Protein AF-A0A1V1P3E1-F1 (afdb_monomer_lite)

Radius of gyration: 27.7 Å; chains: 1; bounding box: 34×56×84 Å

pLDDT: mean 83.75, std 9.68, range [59.44, 94.94]

Structure (mmCIF, N/CA/C/O backbone):
data_AF-A0A1V1P3E1-F1
#
_entry.id   AF-A0A1V1P3E1-F1
#
loop_
_atom_site.group_PDB
_atom_site.id
_atom_site.type_symbol
_atom_site.label_atom_id
_atom_site.label_alt_id
_atom_site.label_comp_id
_atom_site.label_asym_id
_atom_site.label_entity_id
_atom_site.label_seq_id
_atom_site.pdbx_PDB_ins_code
_atom_site.Cartn_x
_atom_site.Cartn_y
_atom_site.Cartn_z
_atom_site.occupancy
_atom_site.B_iso_or_equiv
_atom_site.auth_seq_id
_atom_site.auth_comp_id
_atom_site.auth_asym_id
_atom_site.auth_atom_id
_atom_site.pdbx_PDB_model_num
ATOM 1 N N . MET A 1 1 ? -9.302 41.617 53.243 1.00 61.69 1 MET A N 1
ATOM 2 C CA . MET A 1 1 ? -10.414 41.560 52.264 1.00 61.69 1 MET A CA 1
ATOM 3 C C . MET A 1 1 ? -9.963 41.301 50.817 1.00 61.69 1 MET A C 1
ATOM 5 O O . MET A 1 1 ? -10.710 40.661 50.094 1.00 61.69 1 MET A O 1
ATOM 9 N N . ASN A 1 2 ? -8.766 41.731 50.380 1.00 74.25 2 ASN A N 1
ATOM 10 C CA . ASN A 1 2 ? -8.309 41.530 48.989 1.00 74.25 2 ASN A CA 1
ATOM 11 C C . ASN A 1 2 ? -7.713 40.135 48.710 1.00 74.25 2 ASN A C 1
ATOM 13 O O . ASN A 1 2 ? -8.004 39.560 47.669 1.00 74.25 2 ASN A O 1
ATOM 17 N N . LEU A 1 3 ? -6.963 39.545 49.653 1.00 80.38 3 LEU A N 1
ATOM 18 C CA . LEU A 1 3 ? -6.336 38.221 49.476 1.00 80.38 3 LEU A CA 1
ATOM 19 C C . LEU A 1 3 ? -7.362 37.099 49.225 1.00 80.38 3 LEU A C 1
ATOM 21 O O . LEU A 1 3 ? -7.177 36.268 48.344 1.00 80.38 3 LEU A O 1
ATOM 25 N N . GLN A 1 4 ? -8.485 37.126 49.948 1.00 84.88 4 GLN A N 1
ATOM 26 C CA . GLN A 1 4 ? -9.569 36.153 49.794 1.00 84.88 4 GLN A CA 1
ATOM 27 C C . GLN A 1 4 ? -10.256 36.259 48.419 1.00 84.88 4 GLN A C 1
ATOM 29 O O . GLN A 1 4 ? -10.655 35.246 47.856 1.00 84.88 4 GLN A O 1
ATOM 34 N N . LYS A 1 5 ? -10.343 37.467 47.841 1.00 81.25 5 LYS A N 1
ATOM 35 C CA . LYS A 1 5 ? -10.893 37.683 46.493 1.00 81.25 5 LYS A CA 1
ATOM 36 C C . LYS A 1 5 ? -9.980 37.096 45.415 1.00 81.25 5 LYS A C 1
ATOM 38 O O . LYS A 1 5 ? -10.473 36.408 44.531 1.00 81.25 5 LYS A O 1
ATOM 43 N N . TYR A 1 6 ? -8.665 37.301 45.522 1.00 85.50 6 TYR A N 1
ATOM 44 C CA . TYR A 1 6 ? -7.698 36.684 44.605 1.00 85.50 6 TYR A CA 1
ATOM 45 C C . TYR A 1 6 ? -7.705 35.159 44.708 1.00 85.50 6 TYR A C 1
ATOM 47 O O . TYR A 1 6 ? -7.687 34.490 43.683 1.00 85.50 6 TYR A O 1
ATOM 55 N N . LEU A 1 7 ? -7.814 34.611 45.922 1.00 87.94 7 LEU A N 1
ATOM 56 C CA . LEU A 1 7 ? -7.918 33.167 46.130 1.00 87.94 7 LEU A CA 1
ATOM 57 C C . LEU A 1 7 ? -9.154 32.580 45.427 1.00 87.94 7 LEU A C 1
ATOM 59 O O . LEU A 1 7 ? -9.042 31.575 44.734 1.00 87.94 7 LEU A O 1
ATOM 63 N N . ILE A 1 8 ? -10.314 33.234 45.548 1.00 88.62 8 ILE A N 1
ATOM 64 C CA . ILE A 1 8 ? -11.554 32.808 44.878 1.00 88.62 8 ILE A CA 1
ATOM 65 C C . ILE A 1 8 ? -11.418 32.894 43.353 1.00 88.62 8 ILE A C 1
ATOM 67 O O . ILE A 1 8 ? -11.837 31.977 42.653 1.00 88.62 8 ILE A O 1
ATOM 71 N N . ILE A 1 9 ? -10.803 33.960 42.833 1.00 90.31 9 ILE A N 1
ATOM 72 C CA . ILE A 1 9 ? -10.570 34.122 41.391 1.00 90.31 9 ILE A CA 1
ATOM 73 C C . ILE A 1 9 ? -9.636 33.024 40.868 1.00 90.31 9 ILE A C 1
ATOM 75 O O . ILE A 1 9 ? -9.929 32.417 39.843 1.00 90.31 9 ILE A O 1
ATOM 79 N N . VAL A 1 10 ? -8.551 32.720 41.585 1.00 92.56 10 VAL A N 1
ATOM 80 C CA . VAL A 1 10 ? -7.598 31.669 41.197 1.00 92.56 10 VAL A CA 1
ATOM 81 C C . VAL A 1 10 ? -8.262 30.295 41.211 1.00 92.56 10 VAL A C 1
ATOM 83 O O . VAL A 1 10 ? -8.119 29.552 40.246 1.00 92.56 10 VAL A O 1
ATOM 86 N N . ILE A 1 11 ? -9.037 29.974 42.251 1.00 92.88 11 ILE A N 1
ATOM 87 C CA . ILE A 1 11 ? -9.793 28.715 42.321 1.00 92.88 11 ILE A CA 1
ATOM 88 C C . ILE A 1 11 ? -10.812 28.636 41.177 1.00 92.88 11 ILE A C 1
ATOM 90 O O . ILE A 1 11 ? -10.919 27.599 40.528 1.00 92.88 11 ILE A O 1
ATOM 94 N N . GLY A 1 12 ? -11.517 29.731 40.881 1.00 92.31 12 GLY A N 1
ATOM 95 C CA . GLY A 1 12 ? -12.473 29.799 39.775 1.00 92.31 12 GLY A CA 1
ATOM 96 C C . GLY A 1 12 ? -11.826 29.567 38.407 1.00 92.31 12 GLY A C 1
ATOM 97 O O . GLY A 1 12 ? -12.346 28.788 37.612 1.00 92.31 12 GLY A O 1
ATOM 98 N N . ILE A 1 13 ? -10.661 30.172 38.156 1.00 92.81 13 ILE A N 1
ATOM 99 C CA . ILE A 1 13 ? -9.876 29.952 36.931 1.00 92.81 13 ILE A CA 1
ATOM 100 C C . ILE A 1 13 ? -9.400 28.498 36.848 1.00 92.81 13 ILE A C 1
ATOM 102 O O . ILE A 1 13 ? -9.479 27.887 35.786 1.00 92.81 13 ILE A O 1
ATOM 106 N N . PHE A 1 14 ? -8.944 27.926 37.965 1.00 90.81 14 PHE A N 1
ATOM 107 C CA . PHE A 1 14 ? -8.462 26.546 38.006 1.00 90.81 14 PHE A CA 1
ATOM 108 C C . PHE A 1 14 ? -9.584 25.545 37.699 1.00 90.81 14 PHE A C 1
ATOM 110 O O . PHE A 1 14 ? -9.396 24.627 36.907 1.00 90.81 14 PHE A O 1
ATOM 117 N N . ILE A 1 15 ? -10.779 25.766 38.256 1.00 91.50 15 ILE A N 1
ATOM 118 C CA . ILE A 1 15 ? -11.972 24.965 37.957 1.00 91.50 15 ILE A CA 1
ATOM 119 C C . ILE A 1 15 ? -12.355 25.114 36.478 1.00 91.50 15 ILE A C 1
ATOM 121 O O . ILE A 1 15 ? -12.569 24.112 35.802 1.00 91.50 15 ILE A O 1
ATOM 125 N N . PHE A 1 16 ? -12.381 26.338 35.945 1.00 89.94 16 PHE A N 1
ATOM 126 C CA . PHE A 1 16 ? -12.710 26.587 34.538 1.00 89.94 16 PHE A CA 1
ATOM 127 C C . PHE A 1 16 ? -11.740 25.895 33.562 1.00 89.94 16 PHE A C 1
ATOM 129 O O . PHE A 1 16 ? -12.167 25.320 32.559 1.00 89.94 16 PHE A O 1
ATOM 136 N N . LEU A 1 17 ? -10.442 25.886 33.879 1.00 89.62 17 LEU A N 1
ATOM 137 C CA . LEU A 1 17 ? -9.422 25.197 33.083 1.00 89.62 17 LEU A CA 1
ATOM 138 C C . LEU A 1 17 ? -9.613 23.675 33.084 1.00 89.62 17 LEU A C 1
ATOM 140 O O . LEU A 1 17 ? -9.482 23.053 32.034 1.00 89.62 17 LEU A O 1
ATOM 144 N N . ILE A 1 18 ? -9.977 23.078 34.224 1.00 87.12 18 ILE A N 1
ATOM 145 C CA . ILE A 1 18 ? -10.232 21.631 34.326 1.00 87.12 18 ILE A CA 1
ATOM 146 C C . ILE A 1 18 ? -11.469 21.227 33.510 1.00 87.12 18 ILE A C 1
ATOM 148 O O . ILE A 1 18 ? -11.455 20.195 32.843 1.00 87.12 18 ILE A O 1
ATOM 152 N N . PHE A 1 19 ? -12.523 22.047 33.511 1.00 83.06 19 PHE A N 1
ATOM 153 C CA . PHE A 1 19 ? -13.742 21.776 32.738 1.00 83.06 19 PHE A CA 1
ATOM 154 C C . PHE A 1 19 ? -13.577 21.960 31.221 1.00 83.06 19 PHE A C 1
ATOM 156 O O . PHE A 1 19 ? -14.411 21.472 30.464 1.00 83.06 19 PHE A O 1
ATOM 163 N N . SER A 1 20 ? -12.505 22.616 30.768 1.00 82.50 20 SER A N 1
ATOM 164 C CA . SER A 1 20 ? -12.226 22.831 29.339 1.00 82.50 20 SER A CA 1
ATOM 165 C C . SER A 1 20 ? -11.485 21.661 28.670 1.00 82.50 20 SER A C 1
ATOM 167 O O . SER A 1 20 ? -11.167 21.728 27.482 1.00 82.50 20 SER A O 1
ATOM 169 N N . ILE A 1 21 ? -11.190 20.584 29.406 1.00 81.56 21 ILE A N 1
ATOM 170 C CA . ILE A 1 21 ? -10.506 19.402 28.873 1.00 81.56 21 ILE A CA 1
ATOM 171 C C . ILE A 1 21 ? -11.553 18.484 28.232 1.00 81.56 21 ILE A C 1
ATOM 173 O O . ILE A 1 21 ? -12.147 17.630 28.889 1.00 81.56 21 ILE A O 1
ATOM 177 N N . HIS A 1 22 ? -11.798 18.661 26.935 1.00 78.56 22 HIS A N 1
ATOM 178 C CA . HIS A 1 22 ? -12.644 17.743 26.178 1.00 78.56 22 HIS A CA 1
ATOM 179 C C . HIS A 1 22 ? -11.818 16.556 25.662 1.00 78.56 22 HIS A C 1
ATOM 181 O O . HIS A 1 22 ? -10.767 16.773 25.054 1.00 78.56 22 HIS A O 1
ATOM 187 N N . PRO A 1 23 ? -12.270 15.301 25.856 1.00 78.00 23 PRO A N 1
ATOM 188 C CA . PRO A 1 23 ? -11.652 14.166 25.189 1.00 78.00 23 PRO A CA 1
ATOM 189 C C . PRO A 1 23 ? -11.847 14.320 23.677 1.00 78.00 23 PRO A C 1
ATOM 191 O O . PRO A 1 23 ? -12.972 14.342 23.177 1.00 78.00 23 PRO A O 1
ATOM 194 N N . LEU A 1 24 ? -10.742 14.445 22.945 1.00 72.44 24 LEU A N 1
ATOM 195 C CA . LEU A 1 24 ? -10.741 14.319 21.494 1.00 72.44 24 LEU A CA 1
ATOM 196 C C . LEU A 1 24 ? -10.921 12.836 21.166 1.00 72.44 24 LEU A C 1
ATOM 198 O O . LEU A 1 24 ? -10.003 12.035 21.341 1.00 72.44 24 LEU A O 1
ATOM 202 N N . TYR A 1 25 ? -12.117 12.460 20.721 1.00 72.00 25 TYR A N 1
ATOM 203 C CA . TYR A 1 25 ? -12.367 11.111 20.229 1.00 72.00 25 TYR A CA 1
ATOM 204 C C . TYR A 1 25 ? -11.766 10.979 18.829 1.00 72.00 25 TYR A C 1
ATOM 206 O O . TYR A 1 25 ? -12.351 11.420 17.844 1.00 72.00 25 TYR A O 1
ATOM 214 N N . CYS A 1 26 ? -10.585 10.372 18.740 1.00 69.69 26 CYS A N 1
ATOM 215 C CA . CYS A 1 26 ? -10.115 9.805 17.484 1.00 69.69 26 CYS A CA 1
ATOM 216 C C . CYS A 1 26 ? -10.862 8.482 17.286 1.00 69.69 26 CYS A C 1
ATOM 218 O O . CYS A 1 26 ? -10.589 7.504 17.985 1.00 69.69 26 CYS A O 1
ATOM 220 N N . GLN A 1 27 ? -11.869 8.470 16.413 1.00 76.88 27 GLN A N 1
ATOM 221 C CA . GLN A 1 27 ? -12.607 7.249 16.117 1.00 76.88 27 GLN A CA 1
ATOM 222 C C . GLN A 1 27 ? -11.866 6.464 15.036 1.00 76.88 27 GLN A C 1
ATOM 224 O O . GLN A 1 27 ? -11.811 6.882 13.882 1.00 76.88 27 GLN A O 1
ATOM 229 N N . THR A 1 28 ? -11.324 5.305 15.404 1.00 83.44 28 THR A N 1
ATOM 230 C CA . THR A 1 28 ? -10.814 4.342 14.427 1.00 83.44 28 THR A CA 1
ATOM 231 C C . THR A 1 28 ? -11.993 3.738 13.671 1.00 83.44 28 THR A C 1
ATOM 233 O O . THR A 1 28 ? -12.875 3.125 14.274 1.00 83.44 28 THR A O 1
ATOM 236 N N . ILE A 1 29 ? -12.012 3.914 12.352 1.00 87.94 29 ILE A N 1
ATOM 237 C CA . ILE A 1 29 ? -13.004 3.316 11.454 1.00 87.94 29 ILE A CA 1
ATOM 238 C C . ILE A 1 29 ? -12.330 2.167 10.705 1.00 87.94 29 ILE A C 1
ATOM 240 O O . ILE A 1 29 ? -11.182 2.286 10.279 1.00 87.94 29 ILE A O 1
ATOM 244 N N . GLN A 1 30 ? -13.042 1.051 10.548 1.00 89.88 30 GLN A N 1
ATOM 245 C CA . GLN A 1 30 ? -12.569 -0.111 9.802 1.00 89.88 30 GLN A CA 1
ATOM 246 C C . GLN A 1 30 ? -13.445 -0.334 8.566 1.00 89.88 30 GLN A C 1
ATOM 248 O O . GLN A 1 30 ? -14.665 -0.427 8.680 1.00 89.88 30 GLN A O 1
ATOM 253 N N . GLN A 1 31 ? -12.808 -0.475 7.403 1.00 89.81 31 GLN A N 1
ATOM 254 C CA . GLN A 1 31 ? -13.439 -0.889 6.150 1.00 89.81 31 GLN A CA 1
ATOM 255 C C . GLN A 1 31 ? -12.961 -2.306 5.808 1.00 89.81 31 GLN A C 1
ATOM 257 O O . GLN A 1 31 ? -11.759 -2.563 5.752 1.00 89.81 31 GLN A O 1
ATOM 262 N N . THR A 1 32 ? -13.890 -3.236 5.581 1.00 91.62 32 THR A N 1
ATOM 263 C CA . THR A 1 32 ? -13.574 -4.604 5.145 1.00 91.62 32 THR A CA 1
ATOM 264 C C . THR A 1 32 ? -14.051 -4.795 3.711 1.00 91.62 32 THR A C 1
ATOM 266 O O . THR A 1 32 ? -15.230 -4.619 3.421 1.00 91.62 32 THR A O 1
ATOM 269 N N . ILE A 1 33 ? -13.129 -5.156 2.817 1.00 89.69 33 ILE A N 1
ATOM 270 C CA . ILE A 1 33 ? -13.393 -5.375 1.392 1.00 89.69 33 ILE A CA 1
ATOM 271 C C . ILE A 1 33 ? -13.176 -6.858 1.100 1.00 89.69 33 ILE A C 1
ATOM 273 O O . ILE A 1 33 ? -12.089 -7.383 1.336 1.00 89.69 33 ILE A O 1
ATOM 277 N N . THR A 1 34 ? -14.212 -7.532 0.604 1.00 92.56 34 THR A N 1
ATOM 278 C CA . THR A 1 34 ? -14.106 -8.924 0.146 1.00 92.56 34 THR A CA 1
ATOM 279 C C . THR A 1 34 ? -13.692 -8.919 -1.320 1.00 92.56 34 THR A C 1
ATOM 281 O O . THR A 1 34 ? -14.305 -8.216 -2.119 1.00 92.56 34 THR A O 1
ATOM 284 N N . LEU A 1 35 ? -12.634 -9.659 -1.655 1.00 90.31 35 LEU A N 1
ATOM 285 C CA . LEU A 1 35 ? -12.108 -9.752 -3.016 1.00 90.31 35 LEU A CA 1
ATOM 286 C C . LEU A 1 35 ? -12.591 -11.040 -3.677 1.00 90.31 35 LEU A C 1
ATOM 288 O O . LEU A 1 35 ? -12.497 -12.113 -3.082 1.00 90.31 3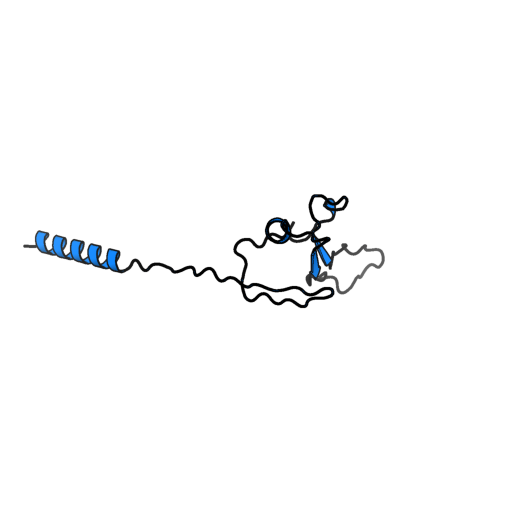5 LEU A O 1
ATOM 292 N N . GLU A 1 36 ? -13.032 -10.931 -4.923 1.00 94.56 36 GLU A N 1
ATOM 293 C CA . GLU A 1 36 ? -13.405 -12.073 -5.757 1.00 94.56 36 GLU A CA 1
ATOM 294 C C . GLU A 1 36 ? -12.242 -12.484 -6.676 1.00 94.56 36 GLU A C 1
ATOM 296 O O . GLU A 1 36 ? -11.371 -11.662 -6.986 1.00 94.56 36 GLU A O 1
ATOM 301 N N . PRO A 1 37 ? -12.189 -13.737 -7.161 1.00 94.12 37 PRO A N 1
ATOM 302 C CA . PRO A 1 37 ? -11.206 -14.135 -8.162 1.00 94.12 37 PRO A CA 1
ATOM 303 C C . PRO A 1 37 ? -11.293 -13.265 -9.427 1.00 94.12 37 PRO A C 1
ATOM 305 O O . PRO A 1 37 ? -12.337 -13.182 -10.070 1.00 94.12 37 PRO A O 1
ATOM 308 N N . GLY A 1 38 ? -10.173 -12.650 -9.815 1.00 93.25 38 GLY A N 1
ATOM 309 C CA . GLY A 1 38 ? -10.081 -11.787 -10.994 1.00 93.25 38 GLY A CA 1
ATOM 310 C C . GLY A 1 38 ? -9.791 -10.326 -10.646 1.00 93.25 38 GLY A C 1
ATOM 311 O O . GLY A 1 38 ? -9.071 -10.029 -9.692 1.00 93.25 38 GLY A O 1
ATOM 312 N N . TRP A 1 39 ? -10.312 -9.410 -11.464 1.00 94.94 39 TRP A N 1
ATOM 313 C CA . TRP A 1 39 ? -10.104 -7.970 -11.300 1.00 94.94 39 TRP A CA 1
ATOM 314 C C . TRP A 1 39 ? -11.118 -7.379 -10.322 1.00 94.94 39 TRP A C 1
ATOM 316 O O . TRP A 1 39 ? -12.322 -7.473 -10.545 1.00 94.94 39 TRP A O 1
ATOM 326 N N . ASN A 1 40 ? -10.619 -6.724 -9.273 1.00 93.75 40 ASN A N 1
ATOM 327 C CA . ASN A 1 40 ? -11.435 -6.034 -8.278 1.00 93.75 40 ASN A CA 1
ATOM 328 C C . ASN A 1 40 ? -11.175 -4.528 -8.370 1.00 93.75 40 ASN A C 1
ATOM 330 O O . ASN A 1 40 ? -10.036 -4.089 -8.209 1.00 93.75 40 ASN A O 1
ATOM 334 N N . ALA A 1 41 ? -12.221 -3.737 -8.611 1.00 94.25 41 ALA A N 1
ATOM 335 C CA . ALA A 1 41 ? -12.158 -2.286 -8.477 1.00 94.25 41 ALA A CA 1
ATOM 336 C C . ALA A 1 41 ? -12.462 -1.917 -7.021 1.00 94.25 41 ALA A C 1
ATOM 338 O O . ALA A 1 41 ? -13.533 -2.238 -6.509 1.00 94.25 41 ALA A O 1
ATOM 339 N N . VAL A 1 42 ? -11.513 -1.266 -6.353 1.00 90.44 42 VAL A N 1
ATOM 340 C CA . VAL A 1 42 ? -11.599 -0.944 -4.925 1.00 90.44 42 VAL A CA 1
ATOM 341 C C . VAL A 1 42 ? -11.468 0.562 -4.735 1.00 90.44 42 VAL A C 1
ATOM 343 O O . VAL A 1 42 ? -10.560 1.180 -5.287 1.00 90.44 42 VAL A O 1
ATOM 346 N N . PHE A 1 43 ? -12.353 1.136 -3.922 1.00 91.75 43 PHE A N 1
ATOM 347 C CA . PHE A 1 43 ? -12.267 2.514 -3.447 1.00 91.75 43 PHE A CA 1
ATOM 348 C C . PHE A 1 43 ? -12.197 2.511 -1.916 1.00 91.75 43 PHE A C 1
ATOM 350 O O . PHE A 1 43 ? -13.019 1.873 -1.252 1.00 91.75 43 PHE A O 1
ATOM 357 N N . LEU A 1 44 ? -11.188 3.186 -1.364 1.00 89.75 44 LEU A N 1
ATOM 358 C CA . LEU A 1 44 ? -10.997 3.308 0.080 1.00 89.75 44 LEU A CA 1
ATOM 359 C C . LEU A 1 44 ? -11.629 4.613 0.561 1.00 89.75 44 LEU A C 1
ATOM 361 O O . LEU A 1 44 ? -11.292 5.683 0.062 1.00 89.75 44 LEU A O 1
ATOM 365 N N . GLU A 1 45 ? -12.525 4.520 1.540 1.00 91.31 45 GLU A N 1
ATOM 366 C CA . GLU A 1 45 ? -13.184 5.686 2.150 1.00 91.31 45 GLU A CA 1
ATOM 367 C C . GLU A 1 45 ? -12.415 6.223 3.364 1.00 91.31 45 GLU A C 1
ATOM 369 O O . GLU A 1 45 ? -12.721 7.294 3.884 1.00 91.31 45 GLU A O 1
ATOM 374 N N . ILE A 1 46 ? -11.418 5.468 3.825 1.00 88.81 46 ILE A N 1
ATOM 375 C CA . ILE A 1 46 ? -10.629 5.763 5.017 1.00 88.81 46 ILE A CA 1
ATOM 376 C C . ILE A 1 46 ? -9.160 5.974 4.663 1.00 88.81 46 ILE A C 1
ATOM 378 O O . ILE A 1 46 ? -8.628 5.344 3.748 1.00 88.81 46 ILE A O 1
ATOM 382 N N . GLU A 1 47 ? -8.488 6.821 5.440 1.00 86.69 47 GLU A N 1
ATOM 383 C CA . GLU A 1 47 ? -7.035 6.949 5.400 1.00 86.69 47 GLU A CA 1
ATOM 384 C C . GLU A 1 47 ? -6.402 5.982 6.420 1.00 86.69 47 GLU A C 1
ATOM 386 O O . GLU A 1 47 ? -6.697 6.072 7.616 1.00 86.69 47 GLU A O 1
ATOM 391 N N . PRO A 1 48 ? -5.546 5.035 5.990 1.00 83.19 48 PRO A N 1
ATOM 392 C CA . PRO A 1 48 ? -4.871 4.127 6.910 1.00 83.19 48 PRO A CA 1
ATOM 393 C C . PRO A 1 48 ? -3.868 4.866 7.7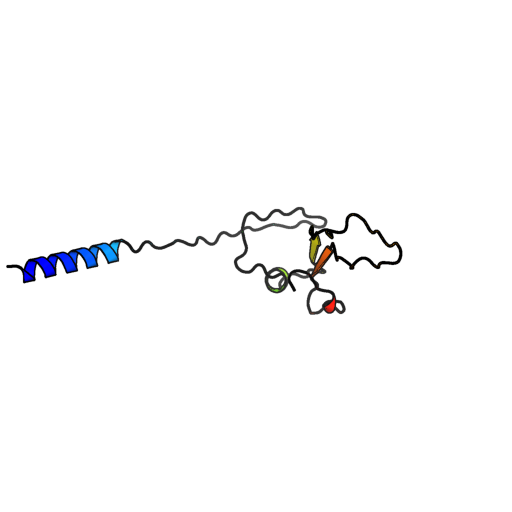99 1.00 83.19 48 PRO A C 1
ATOM 395 O O . PRO A 1 48 ? -3.040 5.629 7.308 1.00 83.19 48 PRO A O 1
ATOM 398 N N . GLN A 1 49 ? -3.854 4.551 9.099 1.00 84.12 49 GLN A N 1
ATOM 399 C CA . GLN A 1 49 ? -2.871 5.108 10.041 1.00 84.12 49 GLN A CA 1
ATOM 400 C C . GLN A 1 49 ? -1.418 4.781 9.645 1.00 84.12 49 GLN A C 1
ATOM 402 O O . GLN A 1 49 ? -0.515 5.581 9.875 1.00 84.12 49 GLN A O 1
ATOM 407 N N . ASN A 1 50 ? -1.186 3.603 9.057 1.00 85.50 50 ASN A N 1
ATOM 408 C CA . ASN A 1 50 ? 0.071 3.260 8.401 1.00 85.50 50 ASN A CA 1
ATOM 409 C C . ASN A 1 50 ? -0.218 2.987 6.925 1.00 85.50 50 ASN A C 1
ATOM 411 O O . ASN A 1 50 ? -0.876 2.004 6.587 1.00 85.50 50 ASN A O 1
ATOM 415 N N . ASN A 1 51 ? 0.273 3.874 6.067 1.00 86.56 51 ASN 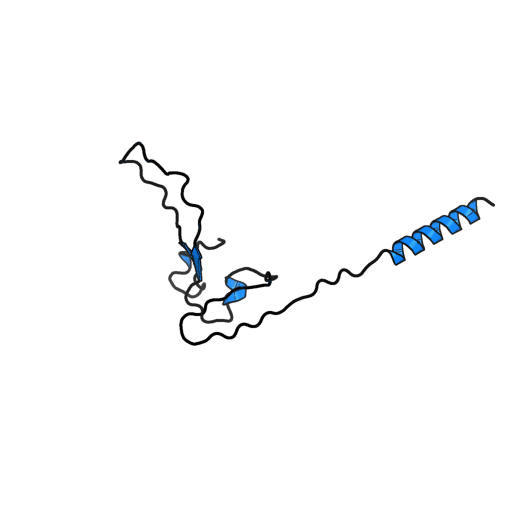A N 1
ATOM 416 C CA . ASN A 1 51 ? 0.036 3.872 4.627 1.00 86.56 51 ASN A CA 1
ATOM 417 C C . ASN A 1 51 ? 1.220 3.309 3.818 1.00 86.56 51 ASN A C 1
ATOM 419 O O . ASN A 1 51 ? 1.248 3.429 2.594 1.00 86.56 51 ASN A O 1
ATOM 423 N N . THR A 1 52 ? 2.201 2.678 4.472 1.00 88.38 52 THR A N 1
ATOM 424 C CA . THR A 1 52 ? 3.341 2.081 3.765 1.00 88.38 52 THR A CA 1
ATOM 425 C C . THR A 1 52 ? 2.944 0.765 3.097 1.00 88.38 52 THR A C 1
ATOM 427 O O . THR A 1 52 ? 2.290 -0.091 3.702 1.00 88.38 52 THR A O 1
ATOM 430 N N . CYS A 1 53 ? 3.391 0.564 1.852 1.00 88.44 53 CYS A N 1
ATOM 431 C CA . CYS A 1 53 ? 3.110 -0.660 1.094 1.00 88.44 53 CYS A CA 1
ATOM 432 C C . CYS A 1 53 ? 3.573 -1.911 1.856 1.00 88.44 53 CYS A C 1
ATOM 434 O O . CYS A 1 53 ? 2.839 -2.891 1.951 1.00 88.44 53 CYS A O 1
ATOM 436 N N . THR A 1 54 ? 4.756 -1.853 2.472 1.00 87.38 54 THR A 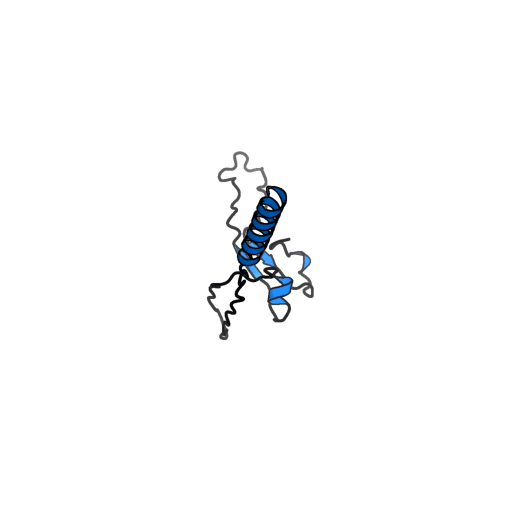N 1
ATOM 437 C CA . THR A 1 54 ? 5.305 -2.972 3.242 1.00 87.38 54 THR A CA 1
ATOM 438 C C . THR A 1 54 ? 4.415 -3.351 4.422 1.00 87.38 54 THR A C 1
ATOM 440 O O . THR A 1 54 ? 4.174 -4.535 4.624 1.00 87.38 54 THR A O 1
ATOM 443 N N . THR A 1 55 ? 3.886 -2.394 5.194 1.00 88.12 55 THR A N 1
ATOM 444 C CA . THR A 1 55 ? 2.990 -2.739 6.310 1.00 88.12 55 THR A CA 1
ATOM 445 C C . THR A 1 55 ? 1.641 -3.263 5.818 1.00 88.12 55 THR A C 1
ATOM 447 O O . THR A 1 55 ? 1.162 -4.261 6.349 1.00 88.12 55 THR A O 1
ATOM 450 N N . ILE A 1 56 ? 1.040 -2.630 4.805 1.00 87.25 56 ILE A N 1
ATOM 451 C CA . ILE A 1 56 ? -0.300 -3.001 4.323 1.00 87.25 56 ILE A CA 1
ATOM 452 C C . ILE A 1 56 ? -0.299 -4.383 3.657 1.00 87.25 56 ILE A C 1
ATOM 454 O O . ILE A 1 56 ? -1.210 -5.178 3.887 1.00 87.25 56 ILE A O 1
ATOM 458 N N . PHE A 1 57 ? 0.711 -4.675 2.832 1.00 87.50 57 PHE A N 1
ATOM 459 C CA . PHE A 1 57 ? 0.709 -5.854 1.965 1.00 87.50 57 PHE A CA 1
ATOM 460 C C . PHE A 1 57 ? 1.525 -7.037 2.489 1.00 87.50 57 PHE A C 1
ATOM 462 O O . PHE A 1 57 ? 1.326 -8.134 1.988 1.00 87.50 57 PHE A O 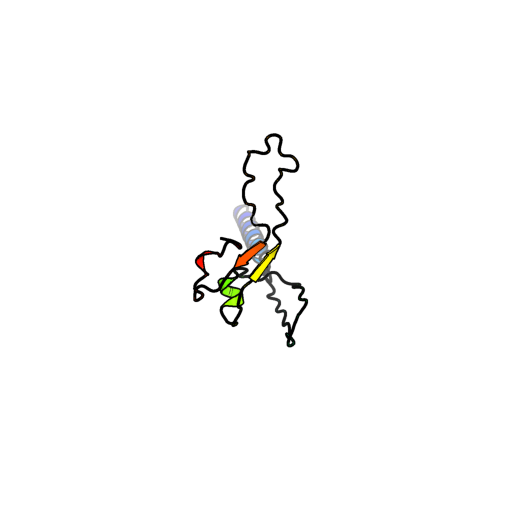1
ATOM 469 N N . SER A 1 58 ? 2.377 -6.868 3.510 1.00 83.50 58 SER A N 1
ATOM 470 C CA . SER A 1 58 ? 3.129 -7.972 4.141 1.00 83.50 58 SER A CA 1
ATOM 471 C C . SER A 1 58 ? 2.288 -9.211 4.513 1.00 83.50 58 SER A C 1
ATOM 473 O O . SER A 1 58 ? 2.738 -10.322 4.232 1.00 83.50 58 SER A O 1
ATOM 475 N N . PRO A 1 59 ? 1.065 -9.090 5.076 1.00 85.75 59 PRO A N 1
ATOM 476 C CA . PRO A 1 59 ? 0.273 -10.273 5.420 1.00 85.75 59 PRO A CA 1
ATOM 477 C C . PRO A 1 59 ? -0.361 -10.981 4.210 1.00 85.75 59 PRO A C 1
ATOM 479 O O . PRO A 1 59 ? -0.950 -12.048 4.380 1.00 85.75 59 PRO A O 1
ATOM 482 N N . TYR A 1 60 ? -0.269 -10.417 3.003 1.00 86.69 60 TYR A N 1
ATOM 483 C CA . TYR A 1 60 ? -0.918 -10.937 1.802 1.00 86.69 60 TYR A CA 1
ATOM 484 C C . TYR A 1 60 ? 0.116 -11.338 0.737 1.00 86.69 60 TYR A C 1
ATOM 486 O O . TYR A 1 60 ? 1.140 -10.674 0.582 1.00 86.69 60 TYR A O 1
ATOM 494 N N . PRO A 1 61 ? -0.143 -12.379 -0.075 1.00 88.62 61 PRO A N 1
ATOM 495 C CA . PRO A 1 61 ? 0.771 -12.824 -1.128 1.00 88.62 61 PRO A CA 1
ATOM 496 C C . PRO A 1 61 ? 0.705 -11.916 -2.374 1.00 88.62 61 PRO A C 1
ATOM 498 O O . PRO A 1 61 ? 0.453 -12.374 -3.490 1.00 88.62 61 PRO A O 1
ATOM 501 N N . VAL A 1 62 ? 0.908 -10.609 -2.199 1.00 90.69 62 VAL A N 1
ATOM 502 C CA . VAL A 1 62 ? 0.879 -9.623 -3.287 1.00 90.69 62 VAL A CA 1
ATOM 503 C C . VAL A 1 62 ? 2.126 -9.775 -4.155 1.00 90.69 62 VAL A C 1
ATOM 505 O O . VAL A 1 62 ? 3.247 -9.818 -3.658 1.00 90.69 62 VAL A O 1
ATOM 508 N N . ALA A 1 63 ? 1.945 -9.853 -5.475 1.00 91.94 63 ALA A N 1
ATOM 509 C CA . ALA A 1 63 ? 3.064 -9.978 -6.409 1.00 91.94 63 ALA A CA 1
ATOM 510 C C . ALA A 1 63 ? 3.788 -8.641 -6.644 1.00 91.94 63 ALA A C 1
ATOM 512 O O . ALA A 1 63 ? 5.017 -8.602 -6.675 1.00 91.94 63 ALA A O 1
ATOM 513 N N . SER A 1 64 ? 3.021 -7.562 -6.813 1.00 92.38 64 SER A N 1
ATOM 514 C CA . SER A 1 64 ? 3.516 -6.206 -7.053 1.00 92.38 64 SER A CA 1
ATOM 515 C C . SER A 1 64 ? 2.384 -5.192 -6.907 1.00 92.38 64 SER A C 1
ATOM 517 O O . SER A 1 64 ? 1.229 -5.530 -7.167 1.00 92.38 64 SER A O 1
ATOM 519 N N . VAL A 1 65 ? 2.723 -3.950 -6.583 1.00 92.44 65 VAL A N 1
ATOM 520 C CA . VAL A 1 65 ? 1.793 -2.812 -6.535 1.00 92.44 65 VAL A CA 1
ATOM 521 C C . VAL A 1 65 ? 2.270 -1.762 -7.520 1.00 92.44 65 VAL A C 1
ATOM 523 O O . VAL A 1 65 ? 3.467 -1.514 -7.615 1.00 92.44 65 VAL A O 1
ATOM 526 N N . TRP A 1 66 ? 1.339 -1.185 -8.273 1.00 92.38 66 TRP A N 1
ATOM 527 C CA . TRP A 1 66 ? 1.627 -0.235 -9.340 1.00 92.38 66 TRP A CA 1
ATOM 528 C C . TRP A 1 66 ? 0.743 0.986 -9.136 1.00 92.38 66 TRP A C 1
ATOM 530 O O . TRP A 1 66 ? -0.450 0.845 -8.873 1.00 92.38 66 TRP A O 1
ATOM 540 N N . THR A 1 67 ? 1.311 2.176 -9.269 1.00 90.50 67 THR A N 1
ATOM 541 C CA . THR A 1 67 ? 0.533 3.410 -9.319 1.00 90.50 67 THR A CA 1
ATOM 542 C C . THR A 1 67 ? 0.980 4.257 -10.491 1.00 90.50 67 THR A C 1
ATOM 544 O O . THR A 1 67 ? 2.164 4.320 -10.832 1.00 90.50 67 THR A O 1
ATOM 547 N N . TRP A 1 68 ? 0.003 4.902 -11.111 1.00 87.62 68 TRP A N 1
ATOM 548 C CA . TRP A 1 68 ? 0.265 5.895 -12.128 1.00 87.62 68 TRP A CA 1
ATOM 549 C C . TRP A 1 68 ? 0.802 7.159 -11.461 1.00 87.62 68 TRP A C 1
ATOM 551 O O . TRP A 1 68 ? 0.179 7.704 -10.549 1.00 87.62 68 TRP A O 1
ATOM 561 N N . ASN A 1 69 ? 1.951 7.635 -11.923 1.00 85.50 69 ASN A N 1
ATOM 562 C CA . ASN A 1 69 ? 2.543 8.892 -11.511 1.00 85.50 69 ASN A CA 1
ATOM 563 C C . ASN A 1 69 ? 2.244 9.962 -12.569 1.00 85.50 69 ASN A C 1
ATOM 565 O O . ASN A 1 69 ? 2.940 10.041 -13.582 1.00 85.50 69 ASN A O 1
ATOM 569 N N . PRO A 1 70 ? 1.236 10.824 -12.339 1.00 72.56 70 PRO A N 1
ATOM 570 C CA . PRO A 1 70 ? 0.843 11.852 -13.293 1.00 72.56 70 PRO A CA 1
ATOM 571 C C . PRO A 1 70 ? 1.834 13.017 -13.361 1.00 72.56 70 PRO A C 1
ATOM 573 O O . PRO A 1 70 ? 1.560 13.974 -14.079 1.00 72.56 70 PRO A O 1
ATOM 576 N N . LYS A 1 71 ? 2.970 12.978 -12.639 1.00 64.81 71 LYS A N 1
ATOM 577 C CA . LYS A 1 71 ? 4.083 13.915 -12.850 1.00 64.81 71 LYS A CA 1
ATOM 578 C C . LYS A 1 71 ? 4.759 13.590 -14.182 1.00 64.81 71 LYS A C 1
ATOM 580 O O . LYS A 1 71 ? 5.865 13.063 -14.246 1.00 64.81 71 LYS A O 1
ATOM 585 N N . THR A 1 72 ? 4.037 13.894 -15.250 1.00 59.66 72 THR A N 1
ATOM 586 C CA . THR A 1 72 ? 4.531 14.011 -16.608 1.00 59.66 72 THR A CA 1
ATOM 587 C C . THR A 1 72 ? 5.680 15.004 -16.601 1.00 59.66 72 THR A C 1
ATOM 589 O O . THR A 1 72 ? 5.596 16.055 -15.961 1.00 59.66 72 THR A O 1
ATOM 592 N N . SER A 1 73 ? 6.765 14.653 -17.283 1.00 61.41 73 SER A N 1
ATOM 593 C CA . SER A 1 73 ? 7.851 15.585 -17.565 1.00 61.41 73 SER A CA 1
ATOM 594 C C . SER A 1 73 ? 7.285 16.950 -17.985 1.00 61.41 73 SER A C 1
ATOM 596 O O . SER A 1 73 ? 6.354 16.973 -18.791 1.00 61.41 73 SER A O 1
ATOM 598 N N . PRO A 1 74 ? 7.824 18.084 -17.503 1.00 59.44 74 PRO A N 1
ATOM 599 C CA . PRO A 1 74 ? 7.461 19.394 -18.045 1.00 59.44 74 PRO A CA 1
ATOM 600 C C . PRO A 1 74 ? 7.939 19.576 -19.499 1.00 59.44 74 PRO A C 1
ATOM 602 O O . PRO A 1 74 ? 7.656 20.599 -20.118 1.00 59.44 74 PRO A O 1
ATOM 605 N N . VAL A 1 75 ? 8.697 18.615 -20.043 1.00 62.88 75 VAL A N 1
ATOM 606 C CA . VAL A 1 75 ? 9.233 18.652 -21.402 1.00 62.88 75 VAL A CA 1
ATOM 607 C C . VAL A 1 75 ? 8.150 18.229 -22.396 1.00 62.88 75 VAL A C 1
ATOM 609 O O . VAL A 1 75 ? 7.988 17.054 -22.709 1.00 62.88 75 VAL A O 1
ATOM 612 N N . GLU A 1 76 ? 7.403 19.209 -22.900 1.00 61.91 76 GLU A N 1
ATOM 613 C CA . GLU A 1 76 ? 6.448 19.021 -24.003 1.00 61.91 76 GLU A CA 1
ATOM 614 C C . GLU A 1 76 ? 7.120 19.134 -25.386 1.00 61.91 76 GLU A C 1
ATOM 616 O O . GLU A 1 76 ? 6.599 18.617 -26.373 1.00 61.91 76 GLU A O 1
ATOM 621 N N . TYR A 1 77 ? 8.291 19.784 -25.461 1.00 66.31 77 TYR A N 1
ATOM 622 C CA . TYR A 1 77 ? 9.024 20.035 -26.704 1.00 66.31 77 TYR A CA 1
ATOM 623 C C . TYR A 1 77 ? 10.531 19.873 -26.505 1.00 66.31 77 TYR A C 1
ATOM 625 O O . TYR A 1 77 ? 11.106 20.442 -25.579 1.00 66.31 77 TYR A O 1
ATOM 633 N N . ILE A 1 78 ? 11.171 19.145 -27.420 1.00 68.94 78 ILE A N 1
ATOM 634 C CA . ILE A 1 78 ? 12.624 18.963 -27.474 1.00 68.94 78 ILE A CA 1
ATOM 635 C C . ILE A 1 78 ? 13.144 19.795 -28.645 1.00 68.94 78 ILE A C 1
ATOM 637 O O . ILE A 1 78 ? 12.670 19.639 -29.770 1.00 68.94 78 ILE A O 1
ATOM 641 N N . GLN A 1 79 ? 14.088 20.703 -28.392 1.00 76.62 79 GLN A N 1
ATOM 642 C CA . GLN A 1 79 ? 14.693 21.515 -29.457 1.00 76.62 79 GLN A CA 1
ATOM 643 C C . GLN A 1 79 ? 15.832 20.778 -30.162 1.00 76.62 79 GLN A C 1
ATOM 645 O O . GLN A 1 79 ? 16.049 20.978 -31.356 1.00 76.62 79 GLN A O 1
ATOM 650 N N . ASN A 1 80 ? 16.548 19.924 -29.428 1.00 80.44 80 ASN A N 1
ATOM 651 C CA . ASN A 1 80 ? 17.636 19.119 -29.952 1.00 80.44 80 ASN A CA 1
ATOM 652 C C . ASN A 1 80 ? 17.216 17.638 -30.012 1.00 80.44 80 ASN A C 1
ATOM 654 O O . ASN A 1 80 ? 17.042 17.024 -28.964 1.00 80.44 80 ASN A O 1
ATOM 658 N N . PRO A 1 81 ? 17.081 17.030 -31.202 1.00 74.25 81 PRO A N 1
ATOM 659 C CA . PRO A 1 81 ? 16.723 15.617 -31.327 1.00 74.25 81 PRO A CA 1
ATOM 660 C C . PRO A 1 81 ? 17.801 14.652 -30.799 1.00 74.25 81 PRO A C 1
ATOM 662 O O . PRO A 1 81 ? 17.512 13.471 -30.630 1.00 74.25 81 PRO A O 1
ATOM 665 N N . GLU A 1 82 ? 19.024 15.126 -30.541 1.00 83.50 82 GLU A N 1
ATOM 666 C CA . GLU A 1 82 ? 20.087 14.334 -29.905 1.00 83.50 82 GLU A CA 1
ATOM 667 C C . GLU A 1 82 ? 20.044 14.391 -28.367 1.00 83.50 82 GLU A C 1
ATOM 669 O O . GLU A 1 82 ? 20.796 13.683 -27.697 1.00 83.50 82 GLU A O 1
ATOM 674 N N . GLU A 1 83 ? 19.179 15.225 -27.786 1.00 78.56 83 GLU A N 1
ATOM 675 C CA . GLU A 1 83 ? 19.016 15.322 -26.338 1.00 78.56 83 GLU A CA 1
ATOM 676 C C . GLU A 1 83 ? 18.201 14.134 -25.813 1.00 78.56 83 GLU A C 1
ATOM 678 O O . GLU A 1 83 ? 17.036 13.938 -26.166 1.00 78.56 83 GLU A O 1
ATOM 683 N N . LEU A 1 84 ? 18.823 13.326 -24.952 1.00 69.06 84 LEU A N 1
ATOM 684 C CA . LEU A 1 84 ? 18.132 12.245 -24.260 1.00 69.06 84 LEU A CA 1
ATOM 685 C C . LEU A 1 84 ? 17.178 12.843 -23.227 1.00 69.06 84 LEU A C 1
ATOM 687 O O . LEU A 1 84 ? 17.605 13.528 -22.296 1.00 69.06 84 LEU A O 1
ATOM 691 N N . LEU A 1 85 ? 15.887 12.550 -23.378 1.00 66.81 85 LEU A N 1
ATOM 692 C CA . LEU A 1 85 ? 14.906 12.882 -22.357 1.00 66.81 85 LEU A CA 1
ATOM 693 C C . LEU A 1 85 ? 15.245 12.147 -21.054 1.00 66.81 85 LEU A C 1
ATOM 695 O O . LEU A 1 85 ? 15.603 10.966 -21.101 1.00 66.81 85 LEU A O 1
ATOM 699 N N . PRO A 1 86 ? 15.085 12.798 -19.890 1.00 66.31 86 PRO A N 1
ATOM 700 C CA . PRO A 1 86 ? 15.133 12.083 -18.630 1.00 66.31 86 PRO A CA 1
ATOM 701 C C . PRO A 1 86 ? 14.079 10.972 -18.648 1.00 66.31 86 PRO A C 1
ATOM 703 O O . PRO A 1 86 ? 12.911 11.219 -18.966 1.00 66.31 86 PRO A O 1
ATOM 706 N N . GLU A 1 87 ? 14.480 9.747 -18.307 1.00 63.75 87 GLU A N 1
ATOM 707 C CA . GLU A 1 87 ? 13.528 8.666 -18.072 1.00 63.75 87 GLU A CA 1
ATOM 708 C C . GLU A 1 87 ? 12.653 9.059 -16.879 1.00 63.75 87 GLU A C 1
ATOM 710 O O . GLU A 1 87 ? 13.092 9.100 -15.730 1.00 63.75 87 GLU A O 1
ATOM 715 N N . HIS A 1 88 ? 11.402 9.406 -17.159 1.00 64.50 88 HIS A N 1
ATOM 716 C CA . HIS A 1 88 ? 10.397 9.586 -16.128 1.00 64.50 88 HIS A CA 1
ATOM 717 C C . HIS A 1 88 ? 9.615 8.288 -16.017 1.00 64.50 88 HIS A C 1
ATOM 719 O O . HIS A 1 88 ? 8.821 7.954 -16.897 1.00 64.50 88 HIS A O 1
ATOM 725 N N . GLU A 1 89 ? 9.839 7.551 -14.932 1.00 73.00 89 GLU A N 1
ATOM 726 C CA . GLU A 1 89 ? 9.065 6.354 -14.628 1.00 73.00 89 GLU A CA 1
ATOM 727 C C . GLU A 1 89 ? 7.620 6.763 -14.315 1.00 73.00 89 GLU A C 1
ATOM 729 O O . GLU A 1 89 ? 7.270 7.177 -13.208 1.00 73.00 89 GLU A O 1
ATOM 734 N N . GLN A 1 90 ? 6.775 6.706 -15.347 1.00 82.12 90 GLN A N 1
ATOM 735 C CA . GLN A 1 90 ? 5.365 7.075 -15.239 1.00 82.12 90 GLN A CA 1
ATOM 736 C C . GLN A 1 90 ? 4.580 6.071 -14.388 1.00 82.12 90 GLN A C 1
ATOM 738 O O . GLN A 1 90 ? 3.543 6.401 -13.821 1.00 82.12 90 GLN A O 1
ATOM 743 N N . TRP A 1 91 ? 5.079 4.841 -14.285 1.00 87.00 91 TRP A N 1
ATOM 744 C CA . TRP A 1 91 ? 4.561 3.826 -13.384 1.00 87.00 91 TRP A CA 1
ATOM 745 C C . TRP A 1 91 ? 5.527 3.652 -12.231 1.00 87.00 91 TRP A C 1
ATOM 747 O O . TRP A 1 91 ? 6.666 3.229 -12.419 1.00 87.00 91 TRP A O 1
ATOM 757 N N . LEU A 1 92 ? 5.048 3.953 -11.032 1.00 90.62 92 LEU A N 1
ATOM 758 C CA . LEU A 1 92 ? 5.769 3.612 -9.823 1.00 90.62 92 LEU A CA 1
ATOM 759 C C . LEU A 1 92 ? 5.349 2.216 -9.392 1.00 90.62 92 LEU A C 1
ATOM 761 O O . LEU A 1 92 ? 4.166 1.871 -9.414 1.00 90.62 92 LEU A O 1
ATOM 765 N N . THR A 1 93 ? 6.323 1.420 -8.991 1.00 92.38 93 THR A N 1
ATOM 766 C CA . THR A 1 93 ? 6.164 0.023 -8.634 1.00 92.38 93 THR A CA 1
ATOM 767 C C . THR A 1 93 ? 6.733 -0.251 -7.252 1.00 92.38 93 THR A C 1
ATOM 769 O O . THR A 1 93 ? 7.756 0.300 -6.844 1.00 92.38 93 THR A O 1
ATOM 772 N N . TRP A 1 94 ? 6.051 -1.124 -6.523 1.00 93.25 94 TRP A N 1
ATOM 773 C CA . TRP A 1 94 ? 6.541 -1.739 -5.301 1.00 93.25 94 TRP A CA 1
ATOM 774 C C . TRP A 1 94 ? 6.519 -3.252 -5.463 1.00 93.25 94 TRP A C 1
ATOM 776 O O . TRP A 1 94 ? 5.534 -3.829 -5.937 1.00 93.25 94 TRP A O 1
ATOM 786 N N . TYR A 1 95 ? 7.606 -3.886 -5.040 1.00 92.88 95 TYR A N 1
ATOM 787 C CA . TYR A 1 95 ? 7.750 -5.332 -5.001 1.00 92.88 95 TYR A CA 1
ATOM 788 C C . TYR A 1 95 ? 8.048 -5.782 -3.566 1.00 92.88 95 TYR A C 1
ATOM 790 O O . TYR A 1 95 ? 8.789 -5.100 -2.853 1.00 92.88 95 TYR A O 1
ATOM 798 N N . PRO A 1 96 ? 7.540 -6.952 -3.138 1.00 92.44 96 PRO A N 1
ATOM 799 C CA . PRO A 1 96 ? 7.902 -7.519 -1.846 1.00 92.44 96 PRO A CA 1
ATOM 800 C C . PRO A 1 96 ? 9.423 -7.728 -1.717 1.00 92.44 96 PRO A C 1
ATOM 802 O O . PRO A 1 96 ? 10.045 -8.167 -2.690 1.00 92.44 96 PRO A O 1
ATOM 805 N N . PRO A 1 97 ? 10.021 -7.513 -0.526 1.00 89.31 97 PRO A N 1
ATOM 806 C CA . PRO A 1 97 ? 11.471 -7.632 -0.313 1.00 89.31 97 PRO A CA 1
ATOM 807 C C . PRO A 1 97 ? 12.059 -9.005 -0.664 1.00 89.31 97 PRO A C 1
ATOM 809 O O . PRO A 1 97 ? 13.228 -9.110 -1.016 1.00 89.31 97 PRO A O 1
ATOM 812 N N . GLU A 1 98 ? 11.249 -10.060 -0.582 1.00 89.25 98 GLU A N 1
ATOM 813 C CA . GLU A 1 98 ? 11.658 -11.441 -0.860 1.00 89.25 98 GLU A CA 1
ATOM 814 C C . GLU A 1 98 ? 11.806 -11.743 -2.362 1.00 89.25 98 GLU A C 1
ATOM 816 O O . GLU A 1 98 ? 12.300 -12.803 -2.748 1.00 89.25 98 GLU A O 1
ATOM 821 N N . ARG A 1 99 ? 11.358 -10.838 -3.245 1.00 88.75 99 ARG A N 1
ATOM 822 C CA . ARG A 1 99 ? 11.411 -11.045 -4.697 1.00 88.75 99 ARG A CA 1
ATOM 823 C C . ARG A 1 99 ? 12.781 -10.640 -5.263 1.00 88.75 99 ARG A C 1
ATOM 825 O O . ARG A 1 99 ? 13.300 -9.588 -4.897 1.00 88.75 99 ARG A O 1
ATOM 832 N N . PRO A 1 100 ? 13.319 -11.363 -6.268 1.00 91.88 100 PRO A N 1
ATOM 833 C CA . PRO A 1 100 ? 14.593 -11.014 -6.913 1.00 91.88 100 PRO A CA 1
ATOM 834 C C . PRO A 1 100 ? 14.654 -9.594 -7.492 1.00 91.88 100 PRO A C 1
ATOM 836 O O . PRO A 1 100 ? 15.729 -9.018 -7.600 1.00 91.88 100 PRO A O 1
ATOM 839 N N . TYR A 1 101 ? 13.504 -9.027 -7.865 1.00 88.25 101 TYR A N 1
ATOM 840 C CA . TYR A 1 101 ? 13.393 -7.697 -8.469 1.00 88.25 101 TYR A CA 1
ATOM 841 C C . TYR A 1 101 ? 12.999 -6.602 -7.467 1.00 88.25 101 TYR A C 1
ATOM 843 O O . TYR A 1 101 ? 12.647 -5.505 -7.890 1.00 88.25 101 TYR A O 1
ATOM 851 N N . ALA A 1 102 ? 13.072 -6.869 -6.155 1.00 89.62 102 ALA A N 1
ATOM 852 C CA . ALA A 1 10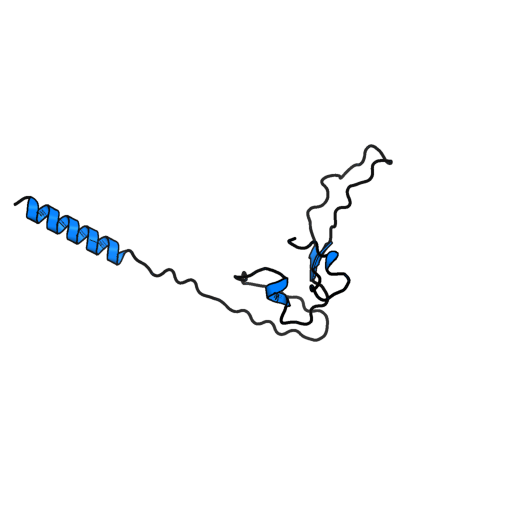2 ? 12.730 -5.901 -5.108 1.00 89.62 102 ALA A CA 1
ATOM 853 C C . ALA A 1 102 ? 13.476 -4.563 -5.251 1.00 89.62 102 ALA A C 1
ATOM 855 O O . ALA A 1 102 ? 12.910 -3.507 -4.973 1.00 89.62 102 ALA A O 1
ATOM 856 N N . TYR A 1 103 ? 14.707 -4.610 -5.771 1.00 89.69 103 TYR A N 1
ATOM 857 C CA . TYR A 1 103 ? 15.559 -3.449 -6.044 1.00 89.69 103 TYR A CA 1
ATOM 858 C C . TYR A 1 103 ? 14.995 -2.471 -7.090 1.00 89.69 103 TYR A C 1
ATOM 860 O O . TYR A 1 103 ? 15.511 -1.368 -7.211 1.00 89.69 103 TYR A O 1
ATOM 868 N N . LYS A 1 104 ? 13.962 -2.859 -7.852 1.00 88.69 104 LYS A N 1
ATOM 869 C CA . LYS A 1 104 ? 13.261 -1.983 -8.806 1.00 88.69 104 LYS A CA 1
ATOM 870 C C . LYS A 1 104 ? 12.127 -1.175 -8.166 1.00 88.69 104 LYS A C 1
ATOM 872 O O . LYS A 1 104 ? 11.412 -0.471 -8.869 1.00 88.69 104 LYS A O 1
ATOM 877 N N . THR A 1 105 ? 11.918 -1.315 -6.858 1.00 90.25 105 THR A N 1
ATOM 878 C CA . THR A 1 105 ? 10.902 -0.547 -6.137 1.00 90.25 105 THR A CA 1
ATOM 879 C C . THR A 1 105 ? 11.271 0.933 -6.131 1.00 90.25 105 THR A C 1
ATOM 881 O O . THR A 1 105 ? 12.323 1.302 -5.619 1.00 90.25 105 THR A O 1
ATOM 884 N N . ASN A 1 106 ? 10.379 1.760 -6.662 1.00 89.00 106 ASN A N 1
ATOM 885 C CA . ASN A 1 106 ? 10.490 3.223 -6.711 1.00 89.00 106 ASN A CA 1
ATOM 886 C C . ASN A 1 106 ? 9.211 3.919 -6.182 1.00 89.00 106 ASN A C 1
ATOM 888 O O . ASN A 1 106 ? 9.098 5.145 -6.173 1.00 89.00 106 ASN A O 1
ATOM 892 N N . LEU A 1 107 ? 8.206 3.138 -5.769 1.00 87.75 107 LEU A N 1
ATOM 893 C CA . LEU A 1 107 ? 6.959 3.635 -5.200 1.00 87.75 107 LEU A CA 1
ATOM 894 C C . LEU A 1 107 ? 7.160 4.033 -3.734 1.00 87.75 107 LEU A C 1
ATOM 896 O O . LEU A 1 107 ? 7.322 3.169 -2.873 1.00 87.75 107 LEU A O 1
ATOM 900 N N . PHE A 1 108 ? 7.092 5.342 -3.467 1.00 74.69 108 PHE A N 1
ATOM 901 C CA . PHE A 1 108 ? 7.254 5.949 -2.135 1.00 74.69 108 PHE A CA 1
ATOM 902 C C . PHE A 1 108 ? 8.617 5.665 -1.467 1.00 74.69 108 PHE A C 1
ATOM 904 O O . PHE A 1 108 ? 8.701 5.656 -0.238 1.00 74.69 108 PHE A O 1
ATOM 911 N N . SER A 1 109 ? 9.658 5.424 -2.275 1.00 63.69 109 SER A N 1
ATOM 912 C CA . SER A 1 109 ? 11.060 5.253 -1.858 1.00 63.69 109 SER A CA 1
ATOM 913 C C . SER A 1 109 ? 11.787 6.577 -1.660 1.00 63.69 109 SER A C 1
ATOM 915 O O . SER A 1 109 ? 11.581 7.465 -2.520 1.00 63.69 109 SER A O 1
#

Foldseek 3Di:
DVVVVVVVVVVVVVVVVVVPDDDDDPDDDDDDDDDDPDDDDDDDPDDDPDPDPCVVPVVDPDAKDKDFDPPDPPPPDDPDPPDDDPDDPRIAMAGPPPDPCRVSHPVVD

Organism: NCBI:txid890399

Sequence (109 aa):
MNLQKYLIIVIGIFIFLIFSIHPLYCQTIQQTITLEPGWNAVFLEIEPQNNTCTTIFSPYPVASVWTWNPKTSPVEYIQNPEELLPEHEQWLTWYPPERPYAYKTNLFS

Secondary structure (DSSP, 8-state):
-HHHHHHHHHHHHHHHHHHT-------------PPPSS-------S--SS--HHHHHTTTT---EEEE-----S-S--S-TTSPPP---SEEEE--TTSTTGGG--TT-